Protein AF-Q6TFC8-F1 (afdb_monomer)

Sequence (66 aa):
GKNLYLSCHKDGEGPCTLHLEAVEDSSLLNIASGSDMVRFLFNKQTAGLNITTLRSVPFNDWFIST

Secondary structure (DSSP, 8-state):
---EEEEEE--TTSPPEEEEEE--SSGGGS--TTSGGGGG-EEEEEETTTEEEEEESS-TT-B---

Structure (mmCIF, N/CA/C/O backbone):
data_AF-Q6TFC8-F1
#
_entry.id   AF-Q6TFC8-F1
#
loop_
_atom_site.group_PDB
_atom_site.id
_atom_site.type_symbol
_atom_site.label_atom_id
_atom_site.label_alt_id
_atom_site.label_comp_id
_atom_site.label_asym_id
_atom_site.label_entity_id
_atom_site.label_seq_id
_atom_site.pdbx_PDB_ins_code
_atom_site.Cartn_x
_atom_site.Cartn_y
_atom_site.Cartn_z
_atom_site.occupancy
_atom_site.B_iso_or_equiv
_atom_site.auth_seq_id
_atom_site.auth_comp_id
_atom_site.auth_asym_id
_atom_site.auth_atom_id
_atom_site.pdbx_PDB_model_num
ATOM 1 N N . GLY A 1 1 ? -4.286 15.956 13.575 1.00 64.00 1 GLY A N 1
ATOM 2 C CA . GLY A 1 1 ? -4.034 15.474 12.201 1.00 64.00 1 GLY A CA 1
ATOM 3 C C . GLY A 1 1 ? -4.970 14.317 11.929 1.00 64.00 1 GLY A C 1
ATOM 4 O O . GLY A 1 1 ? -5.377 13.692 12.896 1.00 64.00 1 GLY A O 1
ATOM 5 N N . LYS A 1 2 ? -5.346 14.064 10.670 1.00 77.31 2 LYS A N 1
ATOM 6 C CA . LYS A 1 2 ? -6.094 12.849 10.302 1.00 77.31 2 LYS A CA 1
ATOM 7 C C . LYS A 1 2 ? -5.123 11.674 10.183 1.00 77.31 2 LYS A C 1
ATOM 9 O O . LYS A 1 2 ? -4.021 11.871 9.669 1.00 77.31 2 LYS A O 1
ATOM 14 N N . ASN A 1 3 ? -5.530 10.488 10.625 1.00 89.25 3 ASN A N 1
ATOM 15 C CA . ASN A 1 3 ? -4.743 9.269 10.457 1.00 89.25 3 ASN A CA 1
ATOM 16 C C . ASN A 1 3 ? -4.978 8.725 9.043 1.00 89.25 3 ASN A C 1
ATOM 18 O O . ASN A 1 3 ? -5.944 8.006 8.797 1.00 89.25 3 ASN A O 1
ATOM 22 N N . LEU A 1 4 ? -4.137 9.157 8.101 1.00 94.75 4 LEU A N 1
ATOM 23 C CA . LEU A 1 4 ? -4.205 8.746 6.701 1.00 94.75 4 LEU A CA 1
ATOM 24 C C . LEU A 1 4 ? -3.244 7.585 6.440 1.00 94.75 4 LEU A C 1
ATOM 26 O O . LEU A 1 4 ? -2.069 7.660 6.801 1.00 94.75 4 LEU A O 1
ATOM 30 N N . TYR A 1 5 ? -3.739 6.552 5.768 1.00 96.00 5 TYR A N 1
ATOM 31 C CA . TYR A 1 5 ? -2.990 5.343 5.439 1.00 96.00 5 TYR A CA 1
ATOM 32 C C . TYR A 1 5 ? -3.083 5.037 3.948 1.00 96.00 5 TYR A C 1
ATOM 34 O O . TYR A 1 5 ? -4.055 5.397 3.286 1.00 96.00 5 TYR A O 1
ATOM 42 N N . LEU A 1 6 ? -2.054 4.367 3.427 1.00 96.88 6 LEU A N 1
ATOM 43 C CA . LEU A 1 6 ? -2.025 3.903 2.044 1.00 96.88 6 LEU A CA 1
ATOM 44 C C . LEU A 1 6 ? -2.850 2.630 1.883 1.00 96.88 6 LEU A C 1
ATOM 46 O O . LEU A 1 6 ? -2.742 1.715 2.699 1.00 96.88 6 LEU A O 1
ATOM 50 N N . SER A 1 7 ? -3.589 2.543 0.784 1.00 96.50 7 SER A N 1
ATOM 51 C CA . SER A 1 7 ? -4.347 1.353 0.401 1.00 96.50 7 SER A CA 1
ATOM 52 C C . SER A 1 7 ? -4.367 1.144 -1.113 1.00 96.50 7 SER A C 1
ATOM 54 O O . SER A 1 7 ? -4.234 2.100 -1.878 1.00 96.50 7 SER A O 1
ATOM 56 N N . CYS A 1 8 ? -4.512 -0.108 -1.560 1.00 95.75 8 CYS A N 1
ATOM 57 C CA . CYS A 1 8 ? -4.724 -0.433 -2.979 1.00 95.75 8 CYS A CA 1
ATOM 58 C C . CYS A 1 8 ? -6.193 -0.774 -3.225 1.00 95.75 8 CYS A C 1
ATOM 60 O O . CYS A 1 8 ? -6.741 -1.652 -2.560 1.00 95.75 8 CYS A O 1
ATOM 62 N N . HIS A 1 9 ? -6.804 -0.128 -4.212 1.00 94.44 9 HIS A N 1
ATOM 63 C CA . HIS A 1 9 ? -8.174 -0.405 -4.646 1.00 94.44 9 HIS A CA 1
ATOM 64 C C . HIS A 1 9 ? -8.194 -0.919 -6.069 1.00 94.44 9 HIS A C 1
ATOM 66 O O . HIS A 1 9 ? -7.490 -0.384 -6.925 1.00 94.44 9 HIS A O 1
ATOM 72 N N . LYS A 1 10 ? -9.045 -1.908 -6.330 1.00 91.56 10 LYS A N 1
ATOM 73 C CA . LYS A 1 10 ? -9.335 -2.390 -7.678 1.00 91.56 10 LYS A CA 1
ATOM 74 C C . LYS A 1 10 ? -10.845 -2.417 -7.881 1.00 91.56 10 LYS A C 1
ATOM 76 O O . LYS A 1 10 ? -11.531 -3.280 -7.337 1.00 91.56 10 LYS A O 1
ATOM 81 N N . ASP A 1 11 ? -11.340 -1.483 -8.682 1.00 86.88 11 ASP A N 1
ATOM 82 C CA . ASP A 1 11 ? -12.760 -1.389 -9.010 1.00 86.88 11 ASP A CA 1
ATOM 83 C C . ASP A 1 11 ? -13.078 -2.296 -10.205 1.00 86.88 11 ASP A C 1
ATOM 85 O O . ASP A 1 11 ? -12.858 -1.944 -11.367 1.00 86.88 11 ASP A O 1
ATOM 89 N N . GLY A 1 12 ? -13.568 -3.503 -9.913 1.00 84.50 12 GLY A N 1
ATOM 90 C CA . GLY A 1 12 ? -13.920 -4.498 -10.927 1.00 84.50 12 GLY A CA 1
ATOM 91 C C . GLY A 1 12 ? -12.729 -4.885 -11.810 1.00 84.50 12 GLY A C 1
ATOM 92 O O . GLY A 1 12 ? -11.697 -5.343 -11.318 1.00 84.50 12 GLY A O 1
ATOM 93 N N . GLU A 1 13 ? -12.874 -4.688 -13.121 1.00 85.69 13 GLU A N 1
ATOM 94 C CA . GLU A 1 13 ? -11.829 -4.972 -14.118 1.00 85.69 13 GLU A CA 1
ATOM 95 C C . GLU A 1 13 ? -10.841 -3.807 -14.323 1.00 85.69 13 GLU A C 1
ATOM 97 O O . GLU A 1 13 ? -9.949 -3.883 -15.167 1.00 85.69 13 GLU A O 1
ATOM 102 N N . GLY A 1 14 ? -10.981 -2.717 -13.562 1.00 85.75 14 GLY A N 1
ATOM 103 C CA . GLY A 1 14 ? -10.067 -1.579 -13.614 1.00 85.75 14 GLY A CA 1
ATOM 104 C C . GLY A 1 14 ? -8.652 -1.898 -13.103 1.00 85.75 14 GLY A C 1
ATOM 105 O O . GLY A 1 14 ? -8.424 -2.925 -12.453 1.00 85.75 14 GLY A O 1
ATOM 106 N N . PRO A 1 15 ? -7.667 -1.020 -13.374 1.00 89.69 15 PRO A N 1
ATOM 107 C CA . PRO A 1 15 ? -6.329 -1.148 -12.796 1.00 89.69 15 PRO A CA 1
ATOM 108 C C . PRO A 1 15 ? -6.375 -0.991 -11.266 1.00 89.69 15 PRO A C 1
ATOM 110 O O . PRO A 1 15 ? -7.217 -0.253 -10.753 1.00 89.69 15 PRO A O 1
ATOM 113 N N . CYS A 1 16 ? -5.450 -1.629 -10.526 1.00 93.06 16 CYS A N 1
ATOM 114 C CA . CYS A 1 16 ? -5.295 -1.264 -9.110 1.00 93.06 16 CYS A CA 1
ATOM 115 C C . CYS A 1 16 ? -4.733 0.156 -9.015 1.00 93.06 16 CYS A C 1
ATOM 117 O O . CYS A 1 16 ? -3.872 0.559 -9.804 1.00 93.06 16 CYS A O 1
ATOM 119 N N . THR A 1 17 ? -5.220 0.905 -8.038 1.00 95.38 17 THR A N 1
ATOM 120 C CA . THR A 1 17 ? -4.868 2.302 -7.799 1.00 95.38 17 THR A CA 1
ATOM 12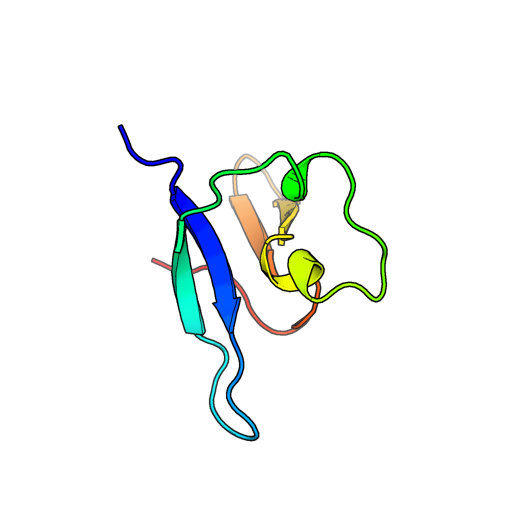1 C C . THR A 1 17 ? -4.469 2.497 -6.342 1.00 95.38 17 THR A C 1
ATOM 123 O O . THR A 1 17 ? -4.965 1.797 -5.460 1.00 95.38 17 THR A O 1
ATOM 126 N N . LEU A 1 18 ? -3.557 3.440 -6.091 1.00 96.88 18 LEU A N 1
ATOM 127 C CA . LEU A 1 18 ? -3.118 3.806 -4.745 1.00 96.88 18 LEU A CA 1
ATOM 128 C C . 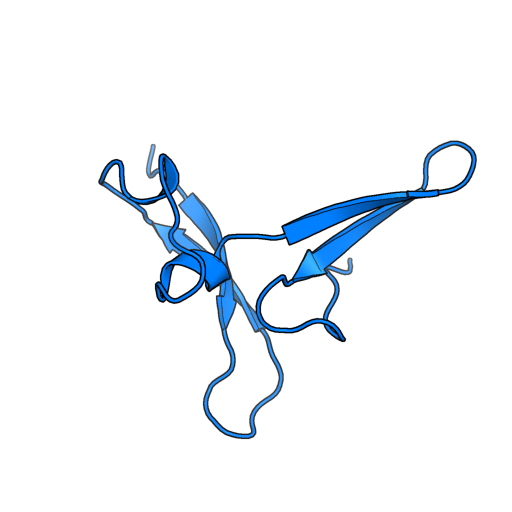LEU A 1 18 ? -4.007 4.915 -4.190 1.00 96.88 18 LEU A C 1
ATOM 130 O O . LEU A 1 18 ? 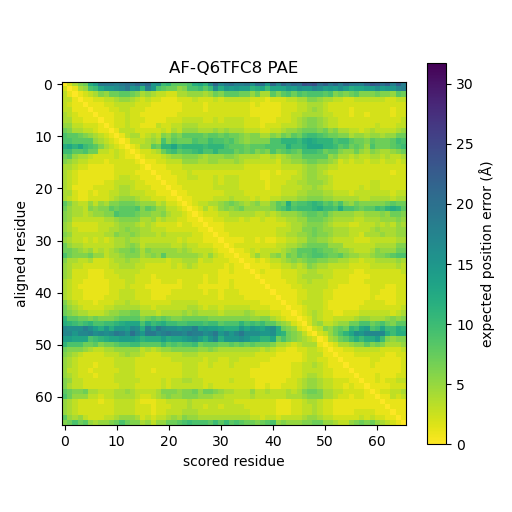-4.182 5.944 -4.842 1.00 96.88 18 LEU A O 1
ATOM 134 N N . HIS A 1 19 ? -4.516 4.730 -2.977 1.00 96.44 19 HIS A N 1
ATOM 135 C CA . HIS A 1 19 ? -5.363 5.704 -2.293 1.00 96.44 19 HIS A CA 1
ATOM 136 C C . HIS A 1 19 ? -4.784 6.082 -0.932 1.00 96.44 19 HIS A C 1
ATOM 138 O O . HIS A 1 19 ? -3.972 5.362 -0.350 1.00 96.44 19 HIS A O 1
ATOM 144 N N . LEU A 1 20 ? -5.228 7.237 -0.439 1.00 95.75 20 LEU A N 1
ATOM 145 C CA . LEU A 1 20 ? -5.058 7.682 0.941 1.00 95.75 20 LEU A CA 1
ATOM 146 C C . LEU A 1 20 ? -6.424 7.619 1.626 1.00 95.75 20 LEU A C 1
ATOM 148 O O . LEU A 1 20 ? -7.314 8.405 1.304 1.00 95.75 20 LEU A O 1
ATOM 152 N N . GLU A 1 21 ? -6.582 6.705 2.578 1.00 95.94 21 GLU A N 1
ATOM 153 C CA . GLU A 1 21 ? -7.816 6.527 3.347 1.00 95.94 21 GLU A CA 1
ATOM 154 C C . GLU A 1 21 ? -7.617 6.968 4.799 1.00 95.94 21 GLU A C 1
ATOM 156 O O . GLU A 1 21 ? -6.590 6.680 5.416 1.00 95.94 21 GLU A O 1
ATOM 161 N N . ALA A 1 22 ? -8.613 7.659 5.356 1.00 94.88 22 ALA A N 1
ATOM 162 C CA . ALA A 1 22 ? -8.650 7.951 6.784 1.00 94.88 22 ALA A CA 1
ATOM 163 C C . ALA A 1 22 ? -9.165 6.727 7.547 1.00 94.88 22 ALA A C 1
ATOM 165 O O . ALA A 1 22 ? -10.249 6.229 7.242 1.00 94.88 22 ALA A O 1
ATOM 166 N N . VAL A 1 23 ? -8.409 6.273 8.548 1.00 92.62 23 VAL A N 1
ATOM 167 C CA . VAL A 1 23 ? -8.835 5.205 9.460 1.00 92.62 23 VAL A CA 1
ATOM 168 C C . VAL A 1 23 ? -8.857 5.766 10.874 1.00 92.62 23 VAL A C 1
ATOM 170 O O . VAL A 1 23 ? -7.825 6.135 11.430 1.00 92.62 23 VAL A O 1
ATOM 173 N N . GLU A 1 24 ? -10.059 5.886 11.430 1.00 88.12 24 GLU A N 1
ATOM 174 C CA . GLU A 1 24 ? -10.304 6.559 12.715 1.00 88.12 24 GLU A CA 1
ATOM 175 C C . GLU A 1 24 ? -10.383 5.576 13.898 1.00 88.12 24 GLU A C 1
ATOM 177 O O . GLU A 1 24 ? -10.501 5.991 15.049 1.00 88.12 24 GLU A O 1
ATOM 182 N N . ASP A 1 25 ? -10.310 4.273 13.629 1.00 88.38 25 ASP A N 1
ATOM 183 C CA . ASP A 1 25 ? -10.381 3.209 14.626 1.00 88.38 25 ASP A CA 1
ATOM 184 C C . ASP A 1 25 ? -9.091 2.368 14.675 1.00 88.38 25 ASP A C 1
ATOM 186 O O . ASP A 1 25 ? -8.080 2.662 14.037 1.00 88.38 25 ASP A O 1
ATOM 190 N N . SER A 1 26 ? -9.112 1.308 15.480 1.00 89.75 26 SER A N 1
ATOM 191 C CA . SER A 1 26 ? -7.996 0.379 15.658 1.00 89.75 26 SER A CA 1
ATOM 192 C C . SER A 1 26 ? -8.020 -0.816 14.693 1.00 89.75 26 SER A C 1
ATOM 194 O O . SER A 1 26 ? -7.317 -1.799 14.933 1.00 89.75 26 SER A O 1
ATOM 196 N N . SER A 1 27 ? -8.794 -0.760 13.602 1.00 90.56 27 SER A N 1
ATOM 197 C CA . SER A 1 27 ? -8.968 -1.882 12.660 1.00 90.56 27 SER A CA 1
ATOM 198 C C . SER A 1 27 ? -7.660 -2.367 12.025 1.00 90.56 27 SER A C 1
ATOM 200 O O . SER A 1 27 ? -7.521 -3.553 11.733 1.00 90.56 27 SER A O 1
ATOM 202 N N . LEU A 1 28 ? -6.661 -1.489 11.882 1.00 92.88 28 LEU A N 1
ATOM 203 C CA . LEU A 1 28 ? -5.346 -1.849 11.339 1.00 92.88 28 LEU A CA 1
ATOM 204 C C . LEU A 1 28 ? -4.441 -2.595 12.334 1.00 92.88 28 LEU A C 1
ATOM 206 O O . LEU A 1 28 ? -3.405 -3.117 11.928 1.00 9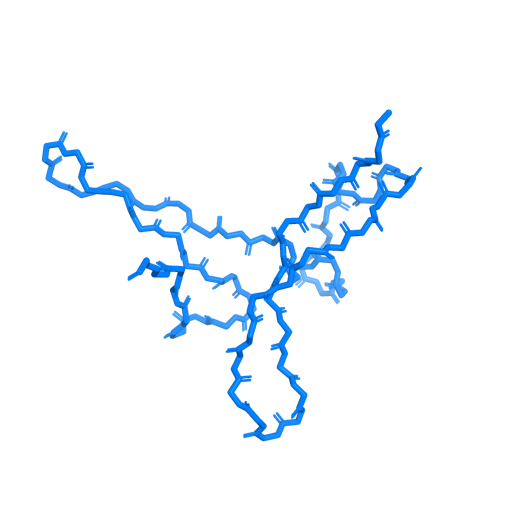2.88 28 LEU A O 1
ATOM 210 N N . LEU A 1 29 ? -4.800 -2.667 13.623 1.00 93.12 29 LEU A N 1
ATOM 211 C CA . LEU A 1 29 ? -4.003 -3.398 14.619 1.00 93.12 29 LEU A CA 1
ATOM 212 C C . LEU A 1 29 ? -4.090 -4.917 14.442 1.00 93.12 29 LEU A C 1
ATOM 214 O O . LEU A 1 29 ? -3.176 -5.630 14.853 1.00 93.12 29 LEU A O 1
ATOM 218 N N . ASN A 1 30 ? -5.180 -5.421 13.860 1.00 94.31 30 ASN A N 1
ATOM 219 C CA . ASN A 1 30 ? -5.363 -6.844 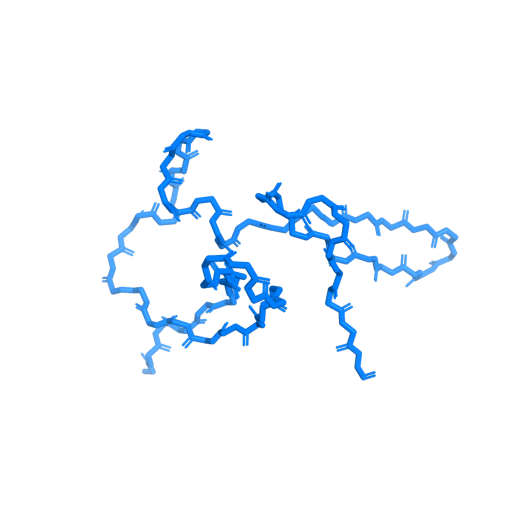13.609 1.00 94.31 30 ASN A CA 1
ATOM 220 C C . ASN A 1 30 ? -6.179 -7.061 12.332 1.00 94.31 30 ASN A C 1
ATOM 222 O O . ASN A 1 30 ? -7.400 -6.914 12.323 1.00 94.31 30 ASN A O 1
ATOM 226 N N . ILE A 1 31 ? -5.485 -7.428 11.255 1.00 95.06 31 ILE A N 1
ATOM 227 C CA . ILE A 1 31 ? -6.082 -7.634 9.937 1.00 95.06 31 ILE A CA 1
ATOM 228 C C . ILE A 1 31 ? -6.175 -9.136 9.670 1.00 95.06 31 ILE A C 1
ATOM 230 O O . ILE A 1 31 ? -5.165 -9.819 9.500 1.00 95.06 31 ILE A O 1
ATOM 234 N N . ALA A 1 32 ? -7.403 -9.648 9.609 1.00 93.75 32 ALA A N 1
ATOM 235 C CA . ALA A 1 32 ? -7.663 -11.027 9.214 1.00 93.75 32 ALA A CA 1
ATOM 236 C C . ALA A 1 32 ? -7.443 -11.219 7.704 1.00 93.75 32 ALA A C 1
ATOM 238 O O . ALA A 1 32 ? -7.777 -10.344 6.908 1.00 93.75 32 ALA A O 1
ATOM 239 N N . SER A 1 33 ? -6.960 -12.394 7.289 1.00 88.12 33 SER A N 1
ATOM 240 C CA . SER A 1 33 ? -6.575 -12.678 5.894 1.00 88.12 33 SER A CA 1
ATOM 241 C C . SER A 1 33 ? -7.701 -12.557 4.855 1.00 88.12 33 SER A C 1
ATOM 243 O O . SER A 1 33 ? -7.404 -12.444 3.673 1.00 88.12 33 SER A O 1
ATOM 245 N N . GLY A 1 34 ? -8.970 -12.587 5.271 1.00 88.38 34 GLY A N 1
ATOM 246 C CA . GLY A 1 34 ? -10.135 -12.398 4.394 1.00 88.38 34 GLY A CA 1
ATOM 247 C C . GLY A 1 34 ? -10.880 -11.077 4.606 1.00 88.38 34 GLY A C 1
ATOM 248 O O . GLY A 1 34 ? -11.963 -10.908 4.062 1.00 88.38 34 GLY A O 1
ATOM 249 N N . SER A 1 35 ? -10.357 -10.176 5.440 1.00 93.81 35 SER A N 1
ATOM 250 C CA . SER A 1 35 ? -10.974 -8.870 5.687 1.00 93.81 35 SER A CA 1
ATOM 251 C C . SER A 1 35 ? -10.671 -7.904 4.548 1.00 9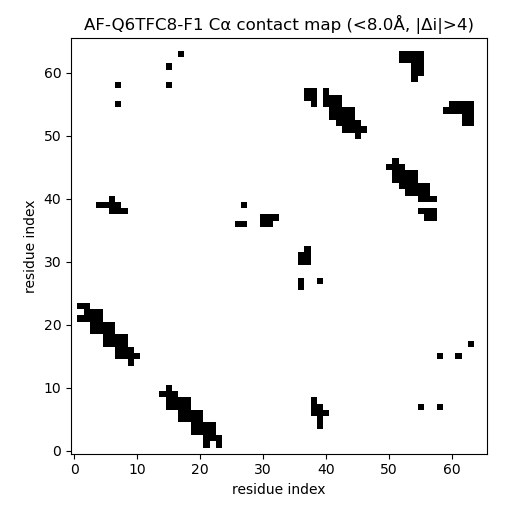3.81 35 SER A C 1
ATOM 253 O O . SER A 1 35 ? -9.550 -7.881 4.052 1.00 93.81 35 SER A O 1
ATOM 255 N N . ASP A 1 36 ? -11.596 -6.997 4.238 1.00 92.88 36 ASP A N 1
ATOM 256 C CA . ASP A 1 36 ? -11.355 -5.891 3.300 1.00 92.88 36 ASP A CA 1
ATOM 257 C C . ASP A 1 36 ? -10.186 -4.983 3.721 1.00 92.88 36 ASP A C 1
ATOM 259 O O . ASP A 1 36 ? -9.670 -4.222 2.902 1.00 92.88 36 ASP A O 1
ATOM 263 N N . MET A 1 37 ? -9.745 -5.053 4.983 1.00 95.44 37 MET A N 1
ATOM 264 C CA . MET A 1 37 ? -8.590 -4.310 5.495 1.00 95.44 37 MET A CA 1
ATOM 265 C C . MET A 1 37 ? -7.251 -4.809 4.938 1.00 95.44 37 MET A C 1
ATOM 267 O O . MET A 1 37 ? -6.252 -4.097 5.032 1.00 95.44 37 MET A O 1
ATOM 271 N N . VAL A 1 38 ? -7.204 -5.976 4.281 1.00 96.19 38 VAL A N 1
ATOM 272 C CA . VAL A 1 38 ? -5.988 -6.437 3.582 1.00 96.19 38 VAL A CA 1
ATOM 273 C C . VAL A 1 38 ? -5.521 -5.454 2.506 1.00 96.19 38 VAL A C 1
ATOM 275 O O . VAL A 1 38 ? -4.341 -5.449 2.164 1.00 96.19 38 VAL A O 1
ATOM 278 N N . ARG A 1 39 ? -6.405 -4.571 2.016 1.00 96.19 39 ARG A N 1
ATOM 279 C CA . ARG A 1 39 ? -6.063 -3.498 1.070 1.00 96.19 39 ARG A CA 1
ATOM 280 C C . ARG A 1 39 ? -5.018 -2.508 1.582 1.00 96.19 39 ARG A C 1
ATOM 282 O O . ARG A 1 39 ? -4.361 -1.870 0.765 1.00 96.19 39 ARG A O 1
ATOM 289 N N . PHE A 1 40 ? -4.841 -2.410 2.900 1.00 96.75 40 PHE A N 1
ATOM 290 C CA . PHE A 1 40 ? -3.823 -1.577 3.548 1.00 96.75 40 PHE A CA 1
ATOM 291 C C . PHE A 1 40 ? -2.468 -2.280 3.703 1.00 96.75 40 PHE A C 1
ATOM 293 O O . PHE A 1 40 ? -1.492 -1.665 4.135 1.00 96.75 40 PHE A O 1
ATOM 300 N N . LEU A 1 41 ? -2.385 -3.576 3.388 1.00 96.75 41 LEU A N 1
ATOM 301 C CA . LEU A 1 41 ? -1.169 -4.353 3.573 1.00 96.75 41 LEU A CA 1
ATOM 302 C C . LEU A 1 41 ? -0.291 -4.337 2.321 1.00 96.75 41 LEU A C 1
ATOM 304 O O . LEU A 1 41 ? -0.731 -4.632 1.205 1.00 96.75 41 LEU A O 1
ATOM 308 N N . PHE A 1 42 ? 0.997 -4.085 2.551 1.00 96.88 42 PHE A N 1
ATOM 309 C CA . PHE A 1 42 ? 2.040 -4.161 1.539 1.00 96.88 42 PHE A CA 1
ATOM 310 C C . PHE A 1 42 ? 3.173 -5.061 2.023 1.00 96.88 42 PHE A C 1
ATOM 312 O O . PHE A 1 42 ? 3.733 -4.864 3.103 1.00 96.88 42 PHE A O 1
ATOM 319 N N . ASN A 1 43 ? 3.547 -6.031 1.196 1.00 95.50 43 ASN A N 1
ATOM 320 C CA . ASN A 1 43 ? 4.760 -6.803 1.400 1.00 95.50 43 ASN A CA 1
ATOM 321 C C . ASN A 1 43 ? 5.963 -5.915 1.087 1.00 95.50 43 ASN A C 1
ATOM 323 O O . ASN A 1 43 ? 6.154 -5.490 -0.054 1.00 95.50 43 ASN A O 1
ATOM 327 N N . LYS A 1 44 ? 6.784 -5.664 2.107 1.00 95.19 44 LYS A N 1
ATOM 328 C CA . LYS A 1 44 ? 8.075 -4.998 1.960 1.00 95.19 44 LYS A CA 1
ATOM 329 C C . LYS A 1 44 ? 9.142 -6.034 1.633 1.00 95.19 44 LYS A C 1
ATOM 331 O O . LYS A 1 44 ? 9.412 -6.914 2.447 1.00 95.19 44 LYS A O 1
ATOM 336 N N . GLN A 1 45 ? 9.785 -5.898 0.480 1.00 93.44 45 GLN A N 1
ATOM 337 C CA . GLN A 1 45 ? 10.942 -6.709 0.116 1.00 93.44 45 GLN A CA 1
ATOM 338 C C . GLN A 1 45 ? 12.142 -5.798 -0.132 1.00 93.44 45 GLN A C 1
ATOM 340 O O . GLN A 1 45 ? 12.071 -4.866 -0.928 1.00 93.44 45 GLN A O 1
ATOM 345 N N . THR A 1 46 ? 13.249 -6.071 0.553 1.00 91.94 46 THR A N 1
ATOM 346 C CA . THR A 1 46 ? 14.516 -5.370 0.331 1.00 91.94 46 THR A CA 1
ATOM 347 C C . THR A 1 46 ? 15.446 -6.270 -0.472 1.00 91.94 46 THR A C 1
ATOM 349 O O . THR A 1 46 ? 15.656 -7.424 -0.099 1.00 91.94 46 THR A O 1
ATOM 352 N N . ALA A 1 47 ? 16.002 -5.754 -1.565 1.00 87.19 47 ALA A N 1
ATOM 353 C CA . ALA A 1 47 ? 16.959 -6.453 -2.414 1.00 87.19 47 ALA A CA 1
ATOM 354 C C . ALA A 1 47 ? 18.212 -5.598 -2.660 1.00 87.19 47 ALA A C 1
ATOM 356 O O . ALA A 1 47 ? 18.149 -4.369 -2.773 1.00 87.19 47 ALA A O 1
ATOM 357 N N . GLY A 1 48 ? 19.364 -6.265 -2.773 1.00 81.44 48 GLY A N 1
ATOM 358 C CA . GLY A 1 48 ? 20.652 -5.601 -2.971 1.00 81.44 48 GLY A CA 1
ATOM 359 C C . GLY A 1 48 ? 21.024 -4.682 -1.807 1.00 81.44 48 GLY A C 1
ATOM 360 O O . GLY A 1 48 ? 20.670 -4.950 -0.660 1.00 81.44 48 GLY A O 1
ATOM 361 N N . LEU A 1 49 ? 21.757 -3.602 -2.102 1.00 76.69 49 LEU A N 1
ATOM 362 C CA . LEU A 1 49 ? 22.281 -2.734 -1.049 1.00 76.69 49 LEU A CA 1
ATOM 363 C C . LEU A 1 49 ? 21.199 -1.864 -0.390 1.00 76.69 49 LEU A C 1
ATOM 365 O O . LEU A 1 49 ? 21.347 -1.601 0.791 1.00 76.69 49 LEU A O 1
ATOM 369 N N . ASN A 1 50 ? 20.156 -1.418 -1.118 1.00 80.06 50 ASN A N 1
ATOM 370 C CA . ASN A 1 50 ? 19.137 -0.482 -0.596 1.00 80.06 50 ASN A CA 1
ATOM 371 C C . ASN A 1 50 ? 17.814 -0.404 -1.403 1.00 80.06 50 ASN A C 1
ATOM 373 O O . ASN A 1 50 ? 17.043 0.537 -1.217 1.00 80.06 50 ASN A O 1
ATOM 377 N N . ILE A 1 51 ? 17.512 -1.342 -2.310 1.00 86.25 51 ILE A N 1
ATOM 378 C CA . ILE A 1 51 ? 16.270 -1.261 -3.102 1.00 86.25 51 ILE A CA 1
ATOM 379 C C . ILE A 1 51 ? 15.132 -1.880 -2.292 1.00 86.25 51 ILE A C 1
ATOM 381 O O . ILE A 1 51 ? 15.177 -3.065 -1.972 1.00 86.25 51 ILE A O 1
ATOM 385 N N . THR A 1 52 ? 14.113 -1.085 -1.963 1.00 93.06 52 THR A N 1
ATOM 386 C CA . THR A 1 52 ? 12.892 -1.563 -1.300 1.00 93.06 52 THR A CA 1
ATOM 387 C C . THR A 1 52 ? 11.739 -1.553 -2.289 1.00 93.06 52 THR A C 1
ATOM 389 O O . THR A 1 52 ? 11.429 -0.512 -2.861 1.00 93.06 52 THR A O 1
ATOM 392 N N . THR A 1 53 ? 11.074 -2.692 -2.450 1.00 94.81 53 THR A N 1
ATOM 393 C CA . THR A 1 53 ? 9.796 -2.789 -3.153 1.00 94.81 53 THR A CA 1
ATOM 394 C C . THR A 1 53 ? 8.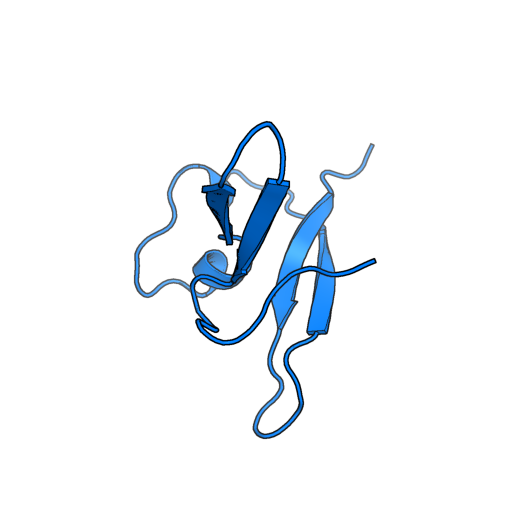660 -2.923 -2.144 1.00 94.81 53 THR A C 1
ATOM 396 O O . THR A 1 53 ? 8.793 -3.572 -1.102 1.00 94.81 53 THR A O 1
ATOM 399 N N . LEU A 1 54 ? 7.538 -2.272 -2.450 1.00 96.44 54 LEU A N 1
ATOM 400 C CA . LEU A 1 54 ? 6.292 -2.363 -1.697 1.00 96.44 54 LEU A CA 1
ATOM 401 C C . LEU A 1 54 ? 5.230 -2.929 -2.634 1.00 96.44 54 LEU A C 1
ATOM 403 O O . LEU A 1 54 ? 4.778 -2.249 -3.556 1.00 96.44 54 LEU A O 1
ATOM 407 N N . ARG A 1 55 ? 4.880 -4.195 -2.421 1.00 96.56 55 ARG A N 1
ATOM 408 C CA . ARG A 1 55 ? 3.932 -4.946 -3.250 1.00 96.56 55 ARG A CA 1
ATOM 409 C C . ARG A 1 55 ? 2.604 -5.076 -2.527 1.00 96.56 55 ARG A C 1
ATOM 411 O O . ARG A 1 55 ? 2.602 -5.438 -1.353 1.00 96.56 55 ARG A O 1
ATOM 418 N N . SER A 1 56 ? 1.492 -4.813 -3.204 1.00 96.56 56 SER A N 1
ATOM 419 C CA . SER A 1 56 ? 0.167 -4.998 -2.605 1.00 96.56 56 SER A CA 1
ATOM 420 C C . SER A 1 56 ? -0.052 -6.469 -2.226 1.00 96.56 56 SER A C 1
ATOM 422 O O . SER A 1 56 ? 0.292 -7.370 -2.988 1.00 96.56 56 SER A O 1
ATOM 424 N N . VAL A 1 57 ? -0.598 -6.724 -1.032 1.00 95.38 57 VAL A N 1
ATOM 425 C CA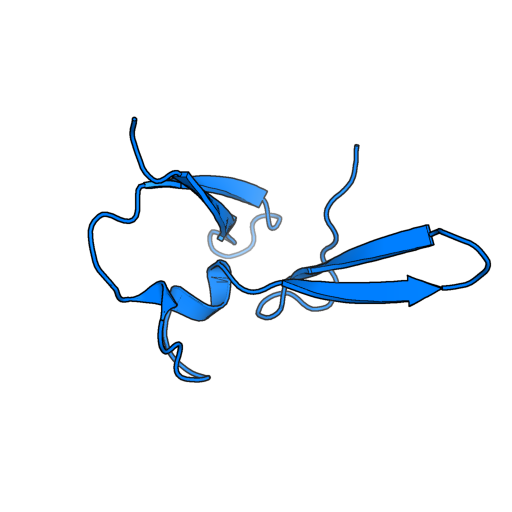 . VAL A 1 57 ? -0.961 -8.085 -0.594 1.00 95.38 57 VAL A CA 1
ATOM 426 C C . VAL A 1 57 ? -2.156 -8.653 -1.374 1.00 95.38 57 VAL A C 1
ATOM 428 O O . VAL A 1 57 ? -2.029 -9.766 -1.882 1.00 95.38 57 VAL A O 1
ATOM 431 N N . PRO A 1 58 ? -3.299 -7.951 -1.513 1.00 94.31 58 PRO A N 1
ATOM 432 C CA . PRO A 1 58 ? -4.423 -8.475 -2.296 1.00 94.31 58 PRO A CA 1
ATOM 433 C C . PRO A 1 58 ? -4.158 -8.503 -3.806 1.00 94.31 58 PRO A C 1
ATOM 435 O O . PRO A 1 58 ? -4.788 -9.282 -4.518 1.00 94.31 58 PRO A O 1
ATOM 438 N N . PHE A 1 59 ? -3.219 -7.689 -4.303 1.00 93.69 59 PHE A N 1
ATOM 439 C CA . PHE A 1 59 ? -2.894 -7.594 -5.727 1.00 93.69 59 PHE A CA 1
ATOM 440 C C . PHE A 1 59 ? -1.405 -7.868 -5.957 1.00 93.69 59 PHE A C 1
ATOM 442 O O . PHE A 1 59 ? -0.598 -6.950 -6.087 1.00 93.69 59 PHE A O 1
ATOM 449 N N . ASN A 1 60 ? -1.047 -9.154 -6.006 1.00 89.62 60 ASN A N 1
ATOM 450 C CA . ASN A 1 60 ? 0.348 -9.610 -6.036 1.00 89.62 60 ASN A CA 1
ATOM 451 C C . ASN A 1 60 ? 1.181 -9.081 -7.217 1.00 89.62 60 ASN A C 1
ATOM 453 O O . ASN A 1 60 ? 2.396 -9.019 -7.096 1.00 89.62 60 ASN A O 1
ATOM 457 N N . ASP A 1 61 ? 0.572 -8.666 -8.324 1.00 92.19 61 ASP A N 1
ATOM 458 C CA . ASP A 1 61 ? 1.307 -8.125 -9.477 1.00 92.19 61 ASP A CA 1
ATOM 459 C C . ASP A 1 61 ? 1.429 -6.591 -9.452 1.00 92.19 61 ASP A C 1
ATOM 461 O O . ASP A 1 61 ? 1.902 -5.982 -10.410 1.00 92.19 61 ASP A O 1
ATOM 465 N N . TRP A 1 62 ? 1.004 -5.945 -8.359 1.00 95.88 62 TRP A N 1
ATOM 466 C CA . TRP A 1 62 ? 0.944 -4.491 -8.249 1.00 95.88 62 TRP A CA 1
ATOM 467 C C . TRP A 1 62 ? 1.934 -3.937 -7.216 1.00 95.88 62 TRP A C 1
ATOM 469 O O . TRP A 1 62 ? 2.005 -4.395 -6.070 1.00 95.88 62 TRP A O 1
ATOM 479 N N . PHE A 1 63 ? 2.684 -2.909 -7.619 1.00 95.88 63 PHE A N 1
ATOM 480 C CA . PHE A 1 63 ? 3.777 -2.312 -6.852 1.00 95.88 63 PHE A CA 1
ATOM 481 C C . PHE A 1 63 ? 3.612 -0.796 -6.761 1.00 95.88 63 PHE A C 1
ATOM 483 O O . PHE A 1 63 ? 3.197 -0.156 -7.724 1.00 95.88 63 PHE A O 1
ATOM 490 N N . ILE A 1 64 ? 4.005 -0.214 -5.626 1.00 95.38 64 ILE A N 1
ATOM 491 C CA . ILE A 1 64 ? 4.119 1.243 -5.500 1.00 95.38 64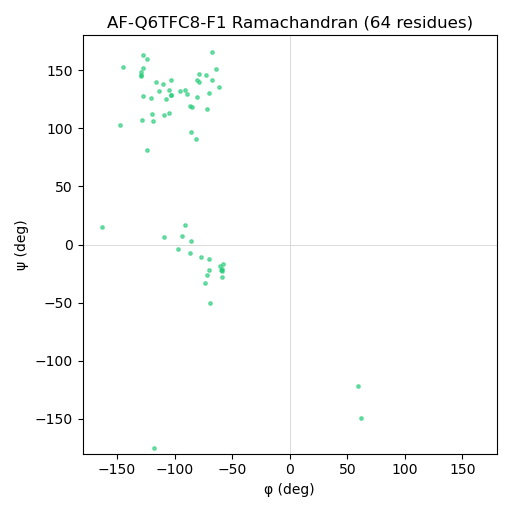 ILE A CA 1
ATOM 492 C C . ILE A 1 64 ? 5.314 1.721 -6.335 1.00 95.38 64 ILE A C 1
ATOM 494 O O . ILE A 1 64 ? 6.422 1.200 -6.195 1.00 95.38 64 ILE A O 1
ATOM 498 N N . SER A 1 65 ? 5.087 2.734 -7.169 1.00 92.06 65 SER A N 1
ATOM 499 C CA . SER A 1 65 ? 6.095 3.392 -8.007 1.00 92.06 65 SER A CA 1
ATOM 500 C C . SER A 1 65 ? 6.089 4.910 -7.799 1.00 92.06 65 SER A C 1
ATOM 502 O O . SER A 1 65 ? 5.119 5.462 -7.278 1.00 92.06 65 SER A O 1
ATOM 504 N N . THR A 1 66 ? 7.168 5.572 -8.220 1.00 88.19 66 THR A N 1
ATOM 505 C CA . THR A 1 66 ? 7.331 7.039 -8.246 1.00 88.19 66 THR A CA 1
ATOM 506 C C . THR A 1 66 ? 7.268 7.582 -9.658 1.00 88.19 66 THR A C 1
ATOM 508 O O . THR A 1 66 ? 7.804 6.877 -10.544 1.00 88.19 66 THR A O 1
#

Radius of gyration: 12.91 Å; Cα contacts (8 Å, |Δi|>4): 96; chains: 1; bounding box: 36×28×30 Å

Organism: Epinephelus bleekeri (NCBI:txid203261)

Solvent-accessible surface area (backbone atoms only — not comparable to full-atom values): 4318 Å² total; per-residue (Å²): 134,81,55,67,40,62,30,56,47,60,68,80,92,48,71,74,42,83,45,78,44,79,56,94,68,72,65,84,79,66,68,52,97,87,42,84,63,38,34,55,39,58,51,75,44,80,48,87,96,81,47,73,46,43,27,34,58,84,43,76,92,40,64,76,81,132

Nearest PDB structures (foldseek):
  8d8k-assembly1_6  TM=2.531E-01  e=6.952E+00  Saccharomyces cerevisiae

InterPro domains:
  IPR000975 Interleukin-1 family [PF00340] (2-66)
  IPR008996 Cytokine IL1/FGF [SSF50353] (1-66)

Foldseek 3Di:
DFPWAWFWDDDPPRDIDIDTDGDPDCCVVDDDPPDPCLRRDWDWDADDPGDIWTARPVHRVDTDDD

pLDDT: mean 91.74, std 5.87, range [64.0, 96.88]

Mean predicted aligned error: 4.19 Å